Protein AF-A0A350HDF1-F1 (afdb_monomer_lite)

Sequence (43 aa):
QVIAKPGSVKPHTKFTSEVYVLSKEEGGRHTPFFNGYRPQFYF

Secondary structure (DSSP, 8-state):
----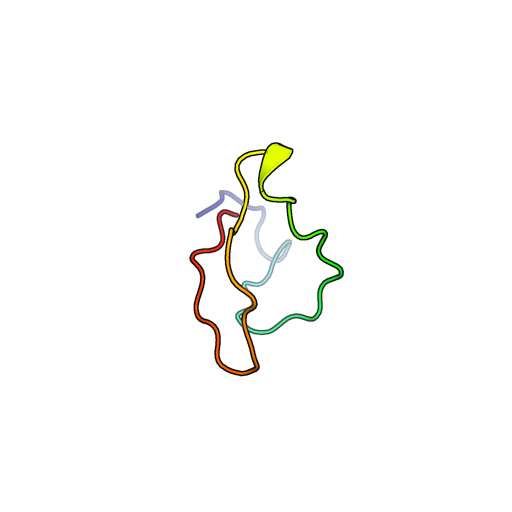-TTS----S------PPPPTTTT--SS---TT--PPP--

Structure (mmCIF, N/CA/C/O backbone):
data_AF-A0A350HDF1-F1
#
_entry.id   AF-A0A350HDF1-F1
#
loop_
_atom_site.group_PDB
_atom_site.id
_atom_site.type_symbol
_atom_site.label_atom_id
_atom_site.label_alt_id
_atom_site.label_comp_id
_atom_site.label_asym_id
_atom_site.label_entity_id
_atom_site.label_seq_id
_atom_site.pdbx_PDB_ins_code
_atom_site.Cartn_x
_atom_site.Cartn_y
_atom_site.Cartn_z
_atom_site.occupancy
_atom_site.B_iso_or_equiv
_atom_site.auth_seq_id
_atom_site.auth_comp_id
_atom_site.auth_asym_id
_atom_site.auth_atom_id
_atom_site.pdbx_PDB_model_num
ATOM 1 N N . GLN A 1 1 ? -0.752 0.788 14.736 1.00 84.19 1 GLN A N 1
ATOM 2 C CA . GLN A 1 1 ? -1.913 1.111 15.606 1.00 84.19 1 GLN A CA 1
ATOM 3 C C . GLN A 1 1 ? -1.873 2.599 15.914 1.00 84.19 1 GLN A C 1
ATOM 5 O O . GLN A 1 1 ? -0.786 3.160 15.898 1.00 84.19 1 GLN A O 1
ATOM 10 N N . VAL A 1 2 ? -3.021 3.227 16.173 1.00 92.81 2 VAL A N 1
ATOM 11 C CA . VAL A 1 2 ? -3.111 4.670 16.454 1.00 92.81 2 VAL A CA 1
ATOM 12 C C . VAL A 1 2 ? -3.921 4.924 17.721 1.00 92.81 2 VAL A C 1
ATOM 14 O O . VAL A 1 2 ? -4.801 4.133 18.061 1.00 92.81 2 VAL A O 1
ATOM 17 N N . ILE A 1 3 ? -3.638 6.034 18.401 1.00 95.44 3 ILE A N 1
ATOM 18 C CA . ILE A 1 3 ? -4.496 6.561 19.465 1.00 95.44 3 ILE A CA 1
ATOM 19 C C . ILE A 1 3 ? -5.537 7.460 18.796 1.00 95.44 3 ILE A C 1
ATOM 21 O O . ILE A 1 3 ? -5.178 8.373 18.057 1.00 95.44 3 ILE A O 1
ATOM 25 N N . ALA A 1 4 ? -6.820 7.197 19.036 1.00 96.62 4 ALA A N 1
ATOM 26 C CA . ALA A 1 4 ? -7.913 7.945 18.427 1.00 96.62 4 ALA A CA 1
ATOM 27 C C . ALA A 1 4 ? -9.015 8.251 19.444 1.00 96.62 4 ALA A C 1
ATOM 29 O O . ALA A 1 4 ? -9.252 7.483 20.380 1.00 96.62 4 ALA A O 1
ATOM 30 N N . LYS A 1 5 ? -9.712 9.374 19.239 1.00 96.81 5 LYS A N 1
ATOM 31 C CA . LYS A 1 5 ? -10.909 9.720 20.011 1.00 96.81 5 LYS A CA 1
ATOM 32 C C . LYS A 1 5 ? -11.984 8.637 19.790 1.00 96.81 5 LYS A C 1
ATOM 34 O O . LYS A 1 5 ? -12.149 8.180 18.657 1.00 96.81 5 LYS A O 1
ATOM 39 N N . PRO A 1 6 ? -12.757 8.235 20.818 1.00 97.00 6 PRO A N 1
ATOM 40 C CA . PRO A 1 6 ? -13.804 7.232 20.648 1.00 97.00 6 PRO A CA 1
ATOM 41 C C . PRO A 1 6 ? -14.760 7.567 19.495 1.00 97.00 6 PRO A C 1
ATOM 43 O O . PRO A 1 6 ? -15.284 8.678 19.410 1.00 97.00 6 PRO A O 1
ATOM 46 N N . GLY A 1 7 ? -14.956 6.601 18.594 1.00 95.69 7 GLY A N 1
ATOM 47 C CA . GLY A 1 7 ? -15.849 6.718 17.439 1.00 95.69 7 GLY A CA 1
ATOM 48 C C . GLY A 1 7 ? -15.324 7.551 16.264 1.00 95.69 7 GLY A C 1
ATOM 49 O O . GLY A 1 7 ? -16.020 7.633 15.256 1.00 95.69 7 GLY A O 1
ATOM 50 N N . SER A 1 8 ? -14.124 8.143 16.342 1.00 97.19 8 SER A N 1
ATOM 51 C CA . SER A 1 8 ? -13.616 9.021 15.276 1.00 97.19 8 SER A CA 1
ATOM 52 C C . SER A 1 8 ? -13.064 8.278 14.059 1.00 97.19 8 SER A C 1
ATOM 54 O O . SER A 1 8 ? -12.994 8.854 12.979 1.00 97.19 8 SER A O 1
ATOM 56 N N . VAL A 1 9 ? -12.645 7.019 14.219 1.00 95.62 9 VAL A N 1
ATOM 57 C CA . VAL A 1 9 ? -12.103 6.191 13.135 1.00 95.62 9 VAL A CA 1
ATOM 58 C C . VAL A 1 9 ? -12.523 4.736 13.312 1.00 95.62 9 VAL A C 1
ATOM 60 O O . VAL A 1 9 ? -12.601 4.231 14.433 1.00 95.62 9 VAL A O 1
ATOM 63 N N . LYS A 1 10 ? -12.795 4.059 12.195 1.00 96.00 10 LYS A N 1
ATOM 64 C CA . LYS A 1 10 ? -13.056 2.618 12.142 1.00 96.00 10 LYS A CA 1
ATOM 65 C C . LYS A 1 10 ? -11.962 1.950 11.301 1.00 96.00 10 LYS A C 1
ATOM 67 O O . LYS A 1 10 ? -11.580 2.508 10.275 1.00 96.00 10 LYS A O 1
ATOM 72 N N . PRO A 1 11 ? -11.425 0.794 11.719 1.00 96.38 11 PRO A N 1
ATOM 73 C CA . PRO A 1 11 ? -10.441 0.073 10.923 1.00 96.38 11 PRO A CA 1
ATOM 74 C C . PRO A 1 11 ? -11.096 -0.563 9.688 1.00 96.38 11 PRO A C 1
ATOM 76 O O . PRO A 1 11 ? -12.222 -1.058 9.756 1.00 96.38 11 PRO A O 1
ATOM 79 N N . HIS A 1 12 ? -10.366 -0.591 8.572 1.00 96.75 12 HIS A N 1
ATOM 80 C CA . HIS A 1 12 ? -10.800 -1.178 7.304 1.00 96.75 12 HIS A CA 1
ATOM 81 C C . HIS A 1 12 ? -9.721 -2.109 6.740 1.00 96.75 12 HIS A C 1
ATOM 83 O O . HIS A 1 12 ? -8.534 -1.908 6.977 1.00 96.75 12 HIS A O 1
ATOM 89 N N . THR A 1 13 ? -10.139 -3.130 5.990 1.00 97.06 13 THR A N 1
ATOM 90 C CA . THR A 1 13 ? -9.239 -4.151 5.413 1.00 97.06 13 THR A CA 1
ATOM 91 C C . THR A 1 13 ? -9.298 -4.232 3.890 1.00 97.06 13 THR A C 1
ATOM 93 O O . THR A 1 13 ? -8.482 -4.916 3.278 1.00 97.06 13 THR A O 1
ATOM 96 N N . LYS A 1 14 ? -10.261 -3.549 3.265 1.00 97.38 14 LYS A N 1
ATOM 97 C CA . LYS A 1 14 ? -10.442 -3.487 1.813 1.00 97.38 14 LYS A CA 1
ATOM 98 C C . LYS A 1 14 ? -10.628 -2.034 1.412 1.00 97.38 14 LYS A C 1
ATOM 100 O O . LYS A 1 14 ? -11.431 -1.335 2.026 1.00 97.38 14 LYS A O 1
ATOM 105 N N . PHE A 1 15 ? -9.895 -1.606 0.397 1.00 96.81 15 PHE A N 1
ATOM 106 C CA . PHE A 1 15 ? -9.939 -0.247 -0.124 1.00 96.81 15 PHE A CA 1
ATOM 107 C C . PHE A 1 15 ? -9.528 -0.245 -1.600 1.00 96.81 15 PHE A C 1
ATOM 109 O O . PHE A 1 15 ? -8.851 -1.165 -2.062 1.00 96.81 15 PHE A O 1
ATOM 116 N N . THR A 1 16 ? -9.936 0.799 -2.317 1.00 97.44 16 THR A N 1
ATOM 117 C CA . THR A 1 16 ? -9.425 1.139 -3.650 1.00 97.44 16 THR A CA 1
ATOM 118 C C . THR A 1 16 ? -8.460 2.305 -3.490 1.00 97.44 16 THR A C 1
ATOM 120 O O . THR A 1 16 ? -8.686 3.181 -2.656 1.00 97.44 16 THR A O 1
ATOM 123 N N . SER A 1 17 ? -7.376 2.311 -4.253 1.00 96.00 17 SER A N 1
ATOM 124 C CA . SER A 1 17 ? -6.350 3.347 -4.184 1.00 96.00 17 SER A CA 1
ATOM 125 C C . SER A 1 17 ? -5.757 3.567 -5.566 1.00 96.00 17 SER A C 1
ATOM 127 O O . SER A 1 17 ? -5.650 2.630 -6.358 1.00 96.00 17 SER A O 1
ATOM 129 N N . GLU A 1 18 ? -5.372 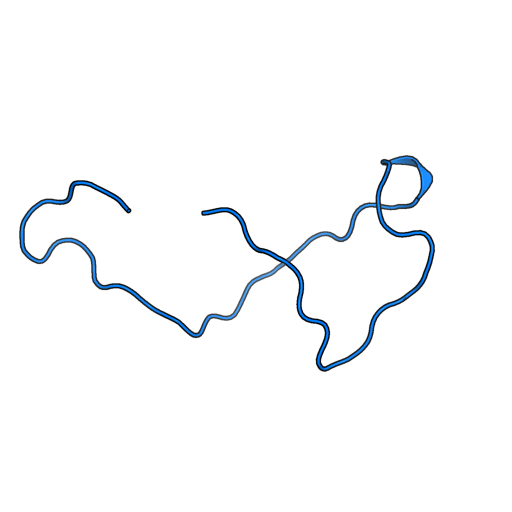4.807 -5.835 1.00 97.31 18 GLU A N 1
ATOM 130 C CA . GLU A 1 18 ? -4.490 5.150 -6.942 1.00 97.31 18 GLU A CA 1
ATOM 131 C C . GLU A 1 18 ? -3.047 5.076 -6.445 1.00 97.31 18 GLU A C 1
ATOM 133 O O . GLU A 1 18 ? -2.710 5.642 -5.404 1.00 97.31 18 GLU A O 1
ATOM 138 N N . VAL A 1 19 ? -2.200 4.345 -7.169 1.00 94.88 19 VAL A N 1
ATOM 139 C CA . VAL A 1 19 ? -0.802 4.117 -6.796 1.00 94.88 19 VAL A CA 1
ATOM 140 C C . VAL A 1 19 ? 0.115 4.447 -7.965 1.00 94.88 19 VAL A C 1
ATOM 142 O O . VAL A 1 19 ? -0.176 4.096 -9.108 1.00 94.88 19 VAL A O 1
ATOM 145 N N . TYR A 1 20 ? 1.24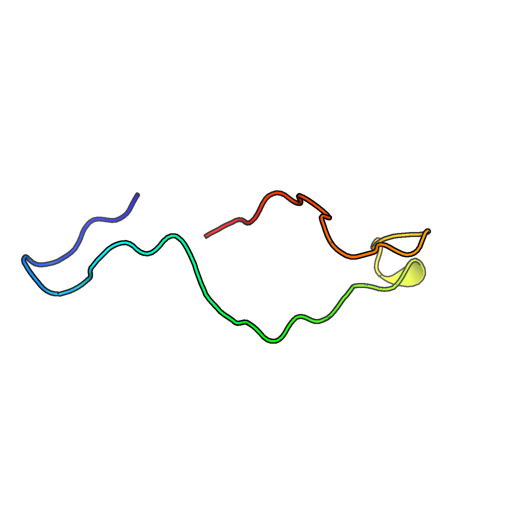7 5.083 -7.669 1.00 96.50 20 TYR A N 1
ATOM 146 C CA . TYR A 1 20 ? 2.353 5.229 -8.610 1.00 96.50 20 TYR A CA 1
ATOM 147 C C . TYR A 1 20 ? 3.379 4.127 -8.352 1.00 96.50 20 TYR A C 1
ATOM 149 O O . TYR A 1 20 ? 3.810 3.912 -7.218 1.00 96.50 20 TYR A O 1
ATOM 157 N N . VAL A 1 21 ? 3.750 3.403 -9.405 1.00 96.06 21 VAL A N 1
ATOM 158 C CA . VAL A 1 21 ? 4.754 2.342 -9.331 1.00 96.06 21 VAL A CA 1
ATOM 159 C C . VAL A 1 21 ? 6.095 2.941 -9.716 1.00 96.06 21 VAL A C 1
ATOM 161 O O . VAL A 1 21 ? 6.266 3.355 -10.858 1.00 96.06 21 VAL A O 1
ATOM 164 N N . LEU A 1 22 ? 7.038 2.948 -8.771 1.00 96.62 22 LEU A N 1
ATOM 165 C CA . LEU A 1 22 ? 8.397 3.425 -9.019 1.00 96.62 22 LEU A CA 1
ATOM 166 C C . LEU A 1 22 ? 9.053 2.641 -10.160 1.00 96.62 22 LEU A C 1
ATOM 168 O O . LEU A 1 22 ? 8.988 1.402 -10.198 1.00 96.62 22 LEU A O 1
ATOM 172 N N . SER A 1 23 ? 9.720 3.374 -11.047 1.00 95.25 23 SER A N 1
ATOM 173 C CA . SER A 1 23 ? 10.550 2.809 -12.104 1.00 95.25 23 SER A CA 1
ATOM 174 C C . SER A 1 23 ? 11.782 2.117 -11.523 1.00 95.25 23 SER A C 1
ATOM 176 O O . SER A 1 23 ? 12.115 2.251 -10.343 1.00 95.25 23 SER A O 1
ATOM 178 N N . LYS A 1 24 ? 12.502 1.375 -12.361 1.00 95.62 24 LYS A N 1
ATOM 179 C CA . LYS A 1 24 ? 13.767 0.751 -11.965 1.00 95.62 24 LYS A CA 1
ATOM 180 C C . LYS A 1 24 ? 14.811 1.803 -11.571 1.00 95.62 24 LYS A C 1
ATOM 182 O O . LYS A 1 24 ? 15.555 1.598 -10.617 1.00 95.62 24 LYS A O 1
ATOM 187 N N . GLU A 1 25 ? 14.862 2.913 -12.297 1.00 96.50 25 GLU A N 1
ATOM 188 C CA . GLU A 1 25 ? 15.804 4.014 -12.086 1.00 96.50 25 GLU A CA 1
ATOM 189 C C . GLU A 1 25 ? 15.533 4.737 -10.760 1.00 96.50 25 GLU A C 1
ATOM 191 O O . GLU A 1 25 ? 16.462 5.199 -10.104 1.00 96.50 25 GLU A O 1
ATOM 196 N N . GLU A 1 26 ? 14.272 4.751 -10.324 1.00 96.69 26 GLU A N 1
ATOM 197 C CA . GLU A 1 26 ? 13.833 5.255 -9.018 1.00 96.69 26 GLU A CA 1
ATOM 198 C C . GLU A 1 26 ? 14.076 4.250 -7.871 1.00 96.69 26 GLU A C 1
ATOM 200 O O . GLU A 1 26 ? 13.668 4.490 -6.735 1.00 96.69 26 GLU A O 1
ATOM 205 N N . GLY A 1 27 ? 14.729 3.112 -8.141 1.00 96.25 27 GLY A N 1
ATOM 206 C CA . GLY A 1 27 ? 14.958 2.041 -7.162 1.00 96.25 27 GLY A CA 1
ATOM 207 C C . GLY A 1 27 ? 13.740 1.137 -6.939 1.00 96.25 27 GLY A C 1
ATOM 208 O O . GLY A 1 27 ? 13.674 0.405 -5.950 1.00 96.25 27 GLY A O 1
ATOM 209 N N . GLY A 1 28 ? 12.765 1.203 -7.843 1.00 95.94 28 GLY A N 1
ATOM 210 C CA . GLY A 1 28 ? 11.549 0.409 -7.836 1.00 95.94 28 GLY A CA 1
ATOM 211 C C . GLY A 1 28 ? 11.722 -0.993 -8.416 1.00 95.94 28 GLY A C 1
ATOM 212 O O . GLY A 1 28 ? 12.775 -1.631 -8.356 1.00 95.94 28 GLY A O 1
ATOM 213 N N . ARG A 1 29 ? 10.631 -1.529 -8.966 1.00 94.88 29 ARG A N 1
ATOM 214 C CA . ARG A 1 29 ? 10.608 -2.909 -9.466 1.00 94.88 29 ARG A CA 1
ATOM 215 C C . ARG A 1 29 ? 11.247 -3.003 -10.849 1.00 94.88 29 ARG A C 1
ATOM 217 O O . ARG A 1 29 ? 10.969 -2.204 -11.731 1.00 94.88 29 ARG A O 1
ATOM 224 N N . HIS A 1 30 ? 12.024 -4.063 -11.067 1.00 95.56 30 HIS A N 1
ATOM 225 C CA . HIS A 1 30 ? 12.609 -4.373 -12.377 1.00 95.56 30 HIS A CA 1
ATOM 226 C C . HIS A 1 30 ? 11.672 -5.191 -13.278 1.00 95.56 30 HIS A C 1
ATOM 228 O O . HIS A 1 30 ? 11.848 -5.220 -14.492 1.00 95.56 30 HIS A O 1
ATOM 234 N N . THR A 1 31 ? 10.713 -5.906 -12.687 1.00 95.19 31 THR A N 1
ATOM 235 C CA . THR A 1 31 ? 9.814 -6.831 -13.385 1.00 95.19 31 THR A CA 1
ATOM 236 C C . THR A 1 31 ? 8.350 -6.463 -13.149 1.00 95.19 31 THR A C 1
ATOM 238 O O . THR A 1 31 ? 8.008 -5.975 -12.059 1.00 95.19 31 THR A O 1
ATOM 241 N N . PRO A 1 32 ? 7.469 -6.718 -14.138 1.00 95.31 32 PRO A N 1
ATOM 242 C CA . PRO A 1 32 ? 6.045 -6.444 -14.003 1.00 95.31 32 PRO A CA 1
ATOM 243 C C . PRO A 1 32 ? 5.414 -7.300 -12.899 1.00 95.31 32 PRO A C 1
ATOM 245 O O . PRO A 1 32 ? 5.961 -8.322 -12.473 1.00 95.31 32 PRO A O 1
ATOM 248 N N . PHE A 1 33 ? 4.242 -6.880 -12.434 1.00 96.38 33 PHE A N 1
ATOM 249 C CA . PHE A 1 33 ? 3.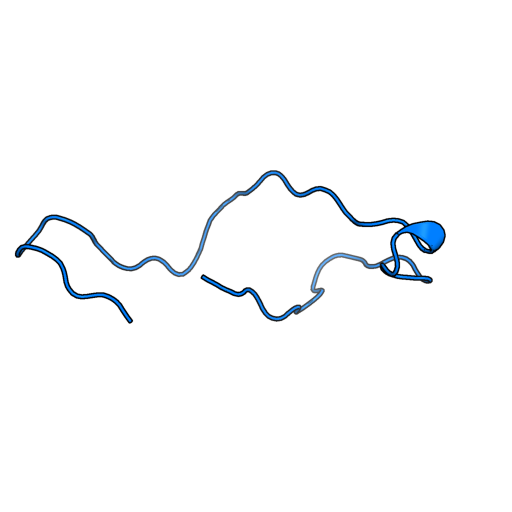399 -7.653 -11.528 1.00 96.38 33 PHE A CA 1
ATOM 250 C C . PHE A 1 33 ? 1.974 -7.725 -12.076 1.00 96.38 33 PHE A C 1
ATOM 252 O O . PHE A 1 33 ? 1.567 -6.910 -12.901 1.00 96.38 33 PHE A O 1
ATOM 259 N N . PHE A 1 34 ? 1.224 -8.719 -11.612 1.00 96.19 34 PHE A N 1
ATOM 260 C CA . PHE A 1 34 ? -0.122 -9.024 -12.088 1.00 96.19 34 PHE A CA 1
ATOM 261 C C . PHE A 1 34 ? -1.099 -9.133 -10.914 1.00 96.19 34 PHE A C 1
ATOM 263 O O . PHE A 1 34 ? -0.724 -8.995 -9.744 1.00 96.19 34 PHE A O 1
ATOM 270 N N . ASN A 1 35 ? -2.362 -9.410 -11.232 1.00 96.19 35 ASN A N 1
ATOM 271 C CA . ASN A 1 35 ? -3.405 -9.640 -10.240 1.00 96.19 35 ASN A CA 1
ATOM 272 C C . ASN A 1 35 ? -2.990 -10.722 -9.231 1.00 96.19 35 ASN A C 1
ATOM 274 O O . ASN A 1 35 ? -2.447 -11.762 -9.598 1.00 96.19 35 ASN A O 1
ATOM 278 N N . GLY A 1 36 ? -3.260 -10.467 -7.948 1.00 94.38 36 GLY A N 1
ATOM 279 C CA . GLY A 1 36 ? -2.856 -11.347 -6.848 1.00 94.38 36 GLY A CA 1
ATOM 280 C C . GLY A 1 36 ? -1.487 -11.027 -6.241 1.00 94.38 36 GLY A C 1
ATOM 281 O O . GLY A 1 36 ? -1.065 -11.735 -5.329 1.00 94.38 36 GLY A O 1
ATOM 282 N N . TYR A 1 37 ? -0.811 -9.964 -6.691 1.00 96.25 37 TYR A N 1
ATOM 283 C CA . TYR A 1 37 ? 0.392 -9.451 -6.036 1.00 96.25 37 TYR A CA 1
ATOM 284 C C . TYR A 1 37 ? 0.115 -9.072 -4.567 1.00 96.25 37 TYR A C 1
ATOM 286 O O . TYR A 1 37 ? -0.877 -8.412 -4.265 1.00 96.25 37 TYR A O 1
ATOM 294 N N . ARG A 1 38 ? 0.990 -9.507 -3.647 1.00 94.56 38 ARG A N 1
ATOM 295 C CA . ARG A 1 38 ? 0.846 -9.319 -2.189 1.00 94.56 38 ARG A CA 1
ATOM 296 C C . ARG A 1 38 ? 2.024 -8.526 -1.606 1.00 94.56 38 ARG A C 1
ATOM 298 O O . ARG A 1 38 ? 2.896 -9.125 -0.975 1.00 94.56 38 ARG A O 1
ATOM 305 N N . PRO A 1 39 ? 2.102 -7.207 -1.848 1.00 94.75 39 PRO A N 1
ATOM 306 C CA . PRO A 1 39 ? 3.117 -6.370 -1.223 1.00 94.75 39 PRO A CA 1
ATOM 307 C C . PRO A 1 39 ? 2.787 -6.114 0.252 1.00 94.75 39 PRO A C 1
ATOM 309 O O . PRO A 1 39 ? 1.656 -6.309 0.704 1.00 94.75 39 PRO A O 1
ATOM 312 N N . GLN 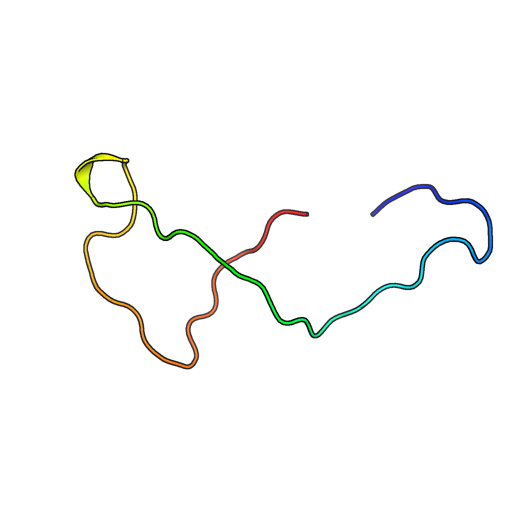A 1 40 ? 3.784 -5.647 0.998 1.00 95.81 40 GLN A N 1
ATOM 313 C CA . GLN A 1 40 ? 3.564 -5.070 2.319 1.00 95.81 40 GLN A CA 1
ATOM 314 C C . GLN A 1 40 ? 3.208 -3.596 2.147 1.00 95.81 40 GLN A C 1
ATOM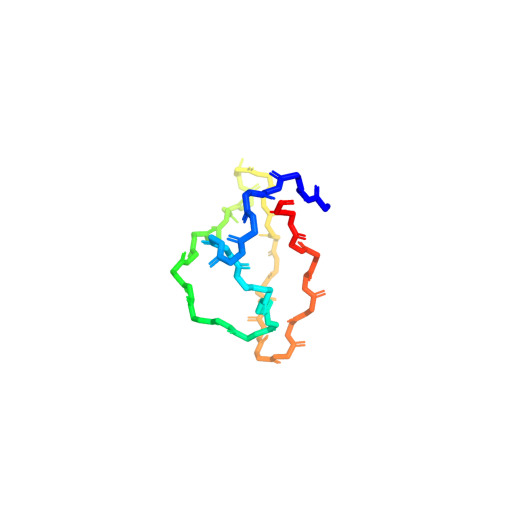 316 O O . GLN A 1 40 ? 3.896 -2.869 1.432 1.00 95.81 40 GLN A O 1
ATOM 321 N N . PHE A 1 41 ? 2.131 -3.172 2.795 1.00 94.31 41 PHE A N 1
ATOM 322 C CA . PHE A 1 41 ? 1.744 -1.772 2.854 1.00 94.31 41 PHE A CA 1
ATOM 323 C C . PHE A 1 41 ? 2.127 -1.213 4.222 1.00 94.31 41 PHE A C 1
ATOM 325 O O . PHE A 1 41 ? 1.893 -1.863 5.243 1.00 94.31 41 PHE A O 1
ATOM 332 N N . TYR A 1 42 ? 2.691 -0.011 4.231 1.00 93.81 42 TYR A N 1
ATOM 333 C CA . TYR A 1 42 ? 3.027 0.725 5.444 1.00 93.81 42 TYR A CA 1
ATOM 334 C C . TYR A 1 42 ? 2.002 1.849 5.628 1.00 93.81 42 TYR A C 1
ATOM 336 O O . TYR A 1 42 ? 1.791 2.632 4.702 1.00 93.81 42 TYR A O 1
ATOM 344 N N . PHE A 1 43 ? 1.357 1.886 6.799 1.00 91.00 43 PHE A N 1
ATOM 345 C CA . PHE A 1 43 ? 0.287 2.818 7.170 1.00 91.00 43 PHE A CA 1
ATOM 346 C C . PHE A 1 43 ? 0.492 3.352 8.587 1.00 91.00 43 PHE A C 1
ATOM 348 O O . PHE A 1 43 ? 0.918 2.552 9.456 1.00 91.00 43 PHE A O 1
#

Radius of gyration: 15.37 Å; chains: 1; bounding box: 32×21×35 Å

pLDDT: mean 95.52, std 2.14, range [84.19, 97.44]

Foldseek 3Di:
DDDDDPPPDDDDDDDDDDDDADDVVSVGDPDDDDPPDDDDDDD